Protein AF-A0A382V926-F1 (afdb_monomer)

Radius of gyration: 14.78 Å; Cα contacts (8 Å, |Δi|>4)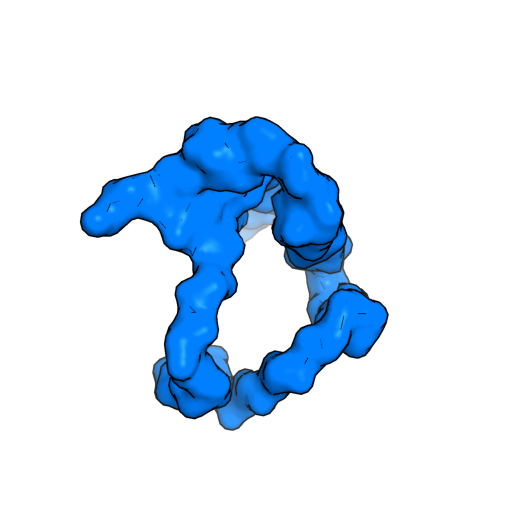: 79; chains: 1; bounding box: 29×36×36 Å

Organism: NCBI:txid408172

Mean predicted aligned error: 3.53 Å

Solvent-accessible surface area (backbone atoms only — not comparable to full-atom values): 5538 Å² total; per-residue (Å²): 80,29,56,42,102,48,67,46,75,51,75,42,80,90,80,71,41,81,47,79,44,80,40,72,47,75,88,74,99,64,88,82,81,86,74,55,95,92,48,92,80,88,80,94,67,56,74,70,57,46,50,69,71,49,87,48,68,69,56,44,50,52,52,51,53,48,51,49,48,72,69,43,98,47,72,60,53,69,73,32,47,52,88,128

Secondary structure (DSSP, 8-state):
-EEEEEEEEEEETTTTEEEEEEEEE---S----PPPTT-S------HHHHHHH---HHHHHHHHHHHHHHHS--HHHHHTBPP-

pLDDT: mean 93.5, std 5.97, range [63.44, 98.0]

Foldseek 3Di:
DFFQPDWDWDADPVVRDIDTHTDDDDDDPDPDDDDDPVDDDDDDDDLVVVLVPDPDPSVNVSSVSVVVVVVPPDCRRVVGDDDD

Structure (mmCIF, N/CA/C/O backbone):
data_AF-A0A382V926-F1
#
_entry.id   AF-A0A382V926-F1
#
loop_
_atom_site.group_PDB
_atom_site.id
_atom_site.type_symbol
_atom_site.label_atom_id
_atom_site.label_alt_id
_atom_site.label_comp_id
_atom_site.label_asym_id
_atom_site.label_entity_id
_atom_site.label_seq_id
_atom_site.pdbx_PDB_ins_code
_atom_site.Cartn_x
_atom_site.Cartn_y
_atom_site.Cartn_z
_atom_site.occupancy
_atom_site.B_iso_or_equiv
_atom_site.auth_seq_id
_atom_site.auth_comp_id
_atom_site.auth_asym_id
_atom_site.auth_atom_id
_atom_site.pdbx_PDB_model_num
ATOM 1 N N . LEU A 1 1 ? -13.872 5.688 1.416 1.00 94.38 1 LEU A N 1
ATOM 2 C CA . LEU A 1 1 ? -12.816 5.301 0.447 1.00 94.38 1 LEU A CA 1
ATOM 3 C C . LEU A 1 1 ? -12.061 6.570 0.099 1.00 94.38 1 LEU A C 1
ATOM 5 O O . LEU A 1 1 ? -12.706 7.603 -0.003 1.00 94.38 1 LEU A O 1
ATOM 9 N N . TRP A 1 2 ? -10.743 6.525 -0.067 1.00 95.31 2 TRP A N 1
ATOM 10 C CA . TRP A 1 2 ? -9.954 7.714 -0.396 1.00 95.31 2 TRP A CA 1
ATOM 11 C C . TRP A 1 2 ? -9.030 7.450 -1.573 1.00 95.31 2 TRP A C 1
ATOM 13 O O 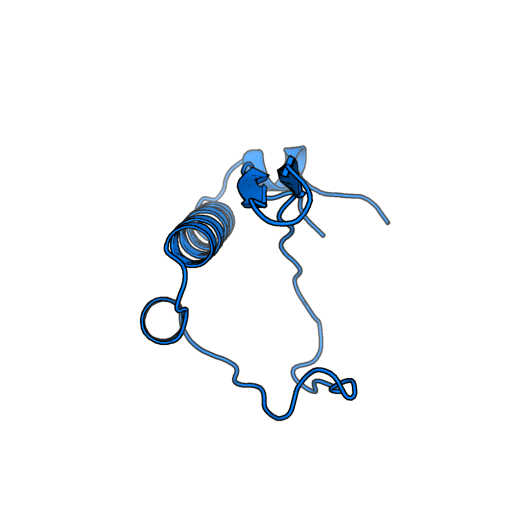. TRP A 1 2 ? -8.414 6.386 -1.646 1.00 95.31 2 TRP A O 1
ATOM 23 N N . THR A 1 3 ? -8.889 8.432 -2.461 1.00 94.94 3 THR A N 1
ATOM 24 C CA . THR A 1 3 ? -7.715 8.499 -3.331 1.00 94.94 3 THR A CA 1
ATOM 25 C C . THR A 1 3 ? -6.512 8.842 -2.466 1.00 94.94 3 THR A C 1
ATOM 27 O O . THR A 1 3 ? -6.526 9.845 -1.755 1.00 94.94 3 THR A O 1
ATOM 30 N N . ILE A 1 4 ? -5.460 8.041 -2.520 1.00 93.88 4 ILE A N 1
ATOM 31 C CA . ILE A 1 4 ? -4.166 8.473 -1.995 1.00 93.88 4 ILE A CA 1
ATOM 32 C C . ILE A 1 4 ? -3.585 9.410 -3.054 1.00 93.88 4 ILE A C 1
ATOM 34 O O . ILE A 1 4 ? -3.729 9.144 -4.247 1.00 93.88 4 ILE A O 1
ATOM 38 N N . ASP A 1 5 ? -2.951 10.514 -2.666 1.00 88.31 5 ASP A N 1
ATOM 39 C CA . ASP A 1 5 ? -2.377 11.488 -3.607 1.00 88.31 5 ASP A CA 1
ATOM 40 C C . ASP A 1 5 ? -1.046 11.001 -4.197 1.00 88.31 5 ASP A C 1
ATOM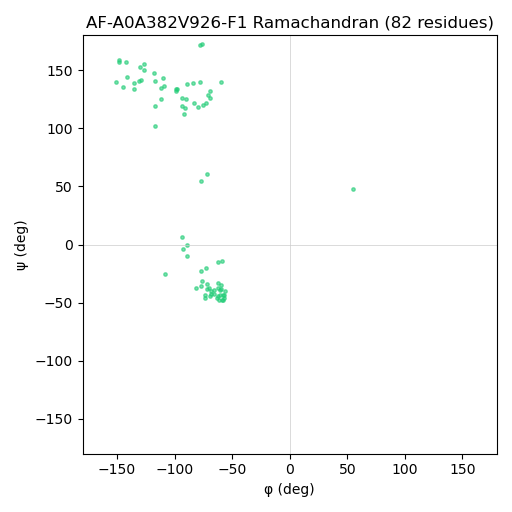 42 O O . ASP A 1 5 ? 0.008 11.635 -4.145 1.00 88.31 5 ASP A O 1
ATOM 46 N N . LYS A 1 6 ? -1.124 9.809 -4.777 1.00 92.00 6 LYS A N 1
ATOM 47 C CA . LYS A 1 6 ? -0.056 9.110 -5.450 1.00 92.00 6 LYS A CA 1
ATOM 48 C C . LYS A 1 6 ? -0.629 8.221 -6.545 1.00 92.00 6 LYS A C 1
ATOM 50 O O . LYS A 1 6 ? -1.598 7.490 -6.356 1.00 92.00 6 LYS A O 1
ATOM 55 N N . VAL A 1 7 ? 0.079 8.217 -7.666 1.00 95.62 7 VAL A N 1
ATOM 56 C CA . VAL A 1 7 ? -0.026 7.199 -8.708 1.00 95.62 7 VAL A CA 1
ATOM 57 C C . VAL A 1 7 ? 1.284 6.411 -8.699 1.00 95.62 7 VAL A C 1
ATOM 59 O O . VAL A 1 7 ? 2.370 6.981 -8.545 1.00 95.62 7 VAL A O 1
ATOM 62 N N . ASN A 1 8 ? 1.198 5.087 -8.764 1.00 95.50 8 ASN A N 1
ATOM 63 C CA . ASN A 1 8 ? 2.361 4.244 -9.014 1.00 95.50 8 ASN A CA 1
ATOM 64 C C . ASN A 1 8 ? 2.602 4.168 -10.512 1.00 95.50 8 ASN A C 1
ATOM 66 O O . ASN A 1 8 ? 1.659 4.055 -11.288 1.00 95.50 8 ASN A O 1
ATOM 70 N N . THR A 1 9 ? 3.865 4.224 -10.908 1.00 95.31 9 THR A N 1
ATOM 71 C CA . THR A 1 9 ? 4.241 4.190 -12.318 1.00 95.31 9 THR A CA 1
ATOM 72 C C . THR A 1 9 ? 5.397 3.242 -12.525 1.00 95.31 9 THR A C 1
ATOM 74 O O . THR A 1 9 ? 6.376 3.287 -11.776 1.00 95.31 9 THR A O 1
ATOM 77 N N . PHE A 1 10 ? 5.307 2.400 -13.541 1.00 95.00 10 PHE A N 1
ATOM 78 C CA . PHE A 1 10 ? 6.415 1.561 -13.979 1.00 95.00 10 PHE A CA 1
ATOM 79 C C . PHE A 1 10 ? 6.324 1.336 -15.484 1.00 95.00 10 PHE A C 1
ATOM 81 O O . PHE A 1 10 ? 5.260 1.496 -16.078 1.00 95.00 10 PHE A O 1
ATOM 88 N N . TYR A 1 11 ? 7.461 1.009 -16.083 1.00 96.75 11 TYR A N 1
ATOM 89 C CA . TYR A 1 11 ? 7.543 0.601 -17.474 1.00 96.75 11 TYR A CA 1
ATOM 90 C C . TYR A 1 11 ? 7.477 -0.925 -17.539 1.00 96.75 11 TYR A C 1
ATOM 92 O O . TYR A 1 11 ? 8.253 -1.594 -16.852 1.00 96.75 11 TYR A O 1
ATOM 100 N N . ASP A 1 12 ? 6.549 -1.452 -18.329 1.00 97.00 12 ASP A N 1
ATOM 101 C CA . ASP A 1 12 ? 6.480 -2.866 -18.673 1.00 97.00 12 ASP A CA 1
ATOM 102 C C . ASP A 1 12 ? 7.267 -3.088 -19.967 1.00 97.00 12 ASP A C 1
ATOM 104 O O . ASP A 1 12 ? 6.908 -2.577 -21.030 1.00 97.00 12 ASP A O 1
ATOM 108 N N . ALA A 1 13 ? 8.385 -3.804 -19.856 1.00 97.81 13 ALA A N 1
ATOM 109 C CA . ALA A 1 13 ? 9.284 -4.035 -20.976 1.00 97.81 13 ALA A CA 1
ATOM 110 C C . ALA A 1 13 ? 8.778 -5.104 -21.951 1.00 97.81 13 ALA A C 1
ATOM 112 O O . ALA A 1 13 ? 9.213 -5.093 -23.100 1.00 97.81 13 ALA A O 1
ATOM 113 N N . GLU A 1 14 ? 7.900 -6.008 -21.510 1.00 97.94 14 GLU A N 1
ATOM 114 C CA . GLU A 1 14 ? 7.327 -7.055 -22.361 1.00 97.94 14 GLU A CA 1
ATOM 115 C C . GLU A 1 14 ? 6.308 -6.445 -23.324 1.00 97.94 14 GLU A C 1
ATOM 117 O O . GLU A 1 14 ? 6.380 -6.648 -24.534 1.00 97.94 14 GLU A O 1
ATOM 122 N N . GLU A 1 15 ? 5.440 -5.592 -22.787 1.00 97.38 15 GLU A N 1
ATOM 123 C CA . GLU A 1 15 ? 4.379 -4.929 -23.546 1.00 97.38 15 GLU A CA 1
ATOM 124 C C . GLU A 1 15 ? 4.818 -3.587 -24.161 1.00 97.38 15 GLU A C 1
ATOM 126 O O . GLU A 1 15 ? 4.104 -3.010 -24.981 1.00 97.38 15 GLU A O 1
ATOM 131 N N . ASN A 1 16 ? 6.002 -3.076 -23.795 1.00 97.69 16 ASN A N 1
ATOM 132 C CA . ASN A 1 16 ? 6.522 -1.767 -24.213 1.00 97.69 16 ASN A CA 1
ATOM 133 C C . ASN A 1 16 ? 5.545 -0.618 -23.884 1.00 97.69 16 ASN A C 1
ATOM 135 O O . ASN A 1 16 ? 5.242 0.243 -24.716 1.00 97.69 16 ASN A O 1
ATOM 139 N N . ILE A 1 17 ? 5.041 -0.605 -22.646 1.00 98.00 17 ILE A N 1
ATOM 140 C CA . ILE A 1 17 ? 4.070 0.389 -22.167 1.00 98.00 17 ILE A CA 1
ATOM 141 C C . ILE A 1 17 ? 4.480 1.012 -20.835 1.00 98.00 17 ILE A C 1
ATOM 143 O O . ILE A 1 17 ? 5.147 0.407 -19.998 1.00 98.00 17 ILE A O 1
ATOM 147 N N . MET A 1 18 ? 4.021 2.242 -20.610 1.00 97.81 18 MET A N 1
ATOM 148 C CA . MET A 1 18 ? 4.018 2.856 -19.285 1.00 97.81 18 MET A CA 1
ATOM 149 C C . MET A 1 18 ? 2.701 2.547 -18.577 1.00 97.81 18 MET A C 1
ATOM 151 O O . MET A 1 18 ? 1.631 2.900 -19.070 1.00 97.81 18 MET A O 1
ATOM 155 N N . THR A 1 19 ? 2.785 1.969 -17.383 1.00 97.25 19 THR A N 1
ATOM 156 C CA . THR A 1 19 ? 1.625 1.675 -16.539 1.00 97.25 19 THR A CA 1
ATOM 157 C C . THR A 1 19 ? 1.456 2.758 -15.484 1.00 97.25 19 THR A C 1
ATOM 159 O O . THR A 1 19 ? 2.414 3.132 -14.806 1.00 97.25 19 THR A O 1
ATOM 162 N N . LEU A 1 20 ? 0.223 3.240 -15.312 1.00 96.88 20 LEU A N 1
ATOM 163 C CA . LEU A 1 20 ? -0.177 4.153 -14.245 1.00 96.88 20 LEU A CA 1
ATOM 164 C C . LEU A 1 20 ? -1.216 3.460 -13.362 1.00 96.88 20 LEU A C 1
ATOM 166 O O . LEU A 1 20 ? -2.292 3.102 -13.831 1.00 96.88 20 LEU A O 1
ATOM 170 N N . VAL A 1 21 ? -0.904 3.287 -12.081 1.00 96.31 21 VAL A N 1
ATOM 171 C CA . VAL A 1 21 ? -1.759 2.598 -11.107 1.00 96.31 21 VAL A CA 1
ATOM 172 C C . VAL A 1 21 ? -2.171 3.586 -10.014 1.00 96.31 21 VAL A C 1
ATOM 174 O O . VAL A 1 21 ? -1.355 3.901 -9.138 1.00 96.31 21 VAL A O 1
ATOM 177 N N . PRO A 1 22 ? -3.408 4.115 -10.047 1.00 95.81 22 PRO A N 1
ATOM 178 C CA . PRO A 1 22 ? -3.949 4.921 -8.958 1.00 95.81 22 PRO A CA 1
ATOM 179 C C . PRO A 1 22 ? -3.989 4.117 -7.656 1.00 95.81 22 PRO A C 1
ATOM 181 O O . PRO A 1 22 ? -4.316 2.929 -7.664 1.00 95.81 22 PRO A O 1
ATOM 184 N N . VAL A 1 23 ? -3.650 4.754 -6.536 1.00 95.50 23 VAL A N 1
ATOM 185 C CA . VAL A 1 23 ? -3.597 4.092 -5.227 1.00 95.50 23 VAL A CA 1
ATOM 186 C C . VAL A 1 23 ? -4.747 4.591 -4.357 1.00 95.50 23 VAL A C 1
ATOM 188 O O . VAL A 1 23 ? -5.023 5.789 -4.301 1.00 95.50 23 VAL A O 1
ATOM 191 N N . PHE A 1 24 ? -5.410 3.674 -3.655 1.00 95.62 24 PHE A N 1
ATOM 192 C CA . PHE A 1 24 ? -6.563 3.980 -2.813 1.00 95.62 24 PHE A CA 1
ATOM 193 C C . PHE A 1 24 ? -6.372 3.451 -1.395 1.00 95.62 24 PHE A C 1
ATOM 195 O O . PHE A 1 24 ? -5.712 2.435 -1.179 1.00 95.62 24 PHE A O 1
ATOM 202 N N . GLY A 1 25 ? -6.980 4.143 -0.436 1.00 94.62 25 GLY A N 1
ATOM 203 C CA . GLY A 1 25 ? -7.047 3.738 0.962 1.00 94.62 25 GLY A CA 1
ATOM 204 C C . GLY A 1 25 ? -8.490 3.486 1.387 1.00 94.62 25 GLY A C 1
ATOM 205 O O . GLY A 1 25 ? -9.400 4.228 1.005 1.00 94.62 25 GLY A O 1
ATOM 206 N N . VAL A 1 26 ? -8.722 2.451 2.192 1.00 93.62 26 VAL A N 1
ATOM 207 C CA . VAL A 1 26 ? -10.057 2.087 2.682 1.00 93.62 26 VAL A CA 1
ATOM 208 C C . VAL A 1 26 ? -10.017 1.775 4.173 1.00 93.62 26 VAL A C 1
ATOM 210 O O . VAL A 1 26 ? -9.089 1.135 4.660 1.00 93.62 26 VAL A O 1
ATOM 213 N N . ALA A 1 27 ? -11.036 2.241 4.892 1.00 91.50 27 ALA A N 1
ATOM 214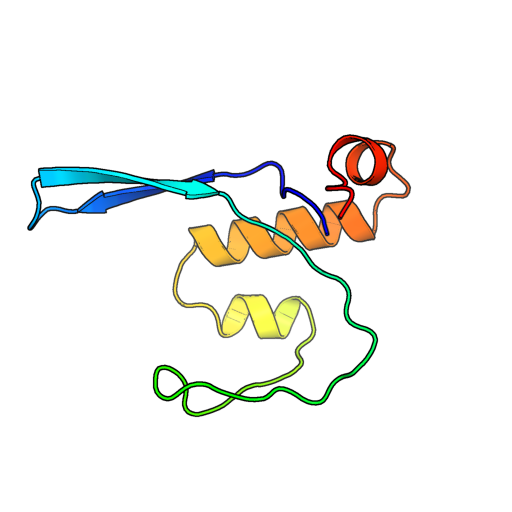 C CA . ALA A 1 27 ? -11.328 1.818 6.253 1.00 91.50 27 ALA A CA 1
ATOM 215 C C . ALA A 1 27 ? -12.426 0.754 6.190 1.00 91.50 27 ALA A C 1
ATOM 217 O O . ALA A 1 27 ? -13.407 0.922 5.463 1.00 91.50 27 ALA A O 1
ATOM 218 N N . VAL A 1 28 ? -12.248 -0.339 6.926 1.00 93.50 28 VAL A N 1
ATOM 219 C CA . VAL A 1 28 ? -13.177 -1.473 6.939 1.00 93.50 28 VAL A CA 1
ATOM 220 C C . VAL A 1 28 ? -13.766 -1.661 8.331 1.00 93.50 28 VAL A C 1
ATOM 222 O O . VAL A 1 28 ? -13.098 -1.431 9.335 1.00 93.50 28 VAL A O 1
ATOM 225 N N . ASN A 1 29 ? -15.014 -2.123 8.384 1.00 94.88 29 ASN A N 1
ATOM 226 C CA . ASN A 1 29 ? -15.724 -2.379 9.642 1.00 94.88 29 ASN A CA 1
ATOM 227 C C . ASN A 1 29 ? -15.516 -3.811 10.170 1.00 94.88 29 ASN A C 1
ATOM 229 O O . ASN A 1 29 ? -16.076 -4.174 11.199 1.00 94.88 29 ASN A O 1
ATOM 233 N N . SER A 1 30 ? -14.754 -4.641 9.454 1.00 96.12 30 SER A N 1
ATOM 234 C CA . SER A 1 30 ? -14.476 -6.034 9.807 1.00 96.12 30 SER A CA 1
ATOM 235 C C . SER A 1 30 ? -13.029 -6.383 9.482 1.00 96.12 30 SER A C 1
ATOM 237 O O . SER A 1 30 ? -12.489 -5.936 8.473 1.00 96.12 30 SER A O 1
ATOM 239 N N . THR A 1 31 ? -12.421 -7.211 10.328 1.00 95.62 31 THR A N 1
ATOM 240 C CA . THR A 1 31 ? -11.062 -7.740 10.149 1.00 95.62 31 THR A CA 1
ATOM 241 C C . THR A 1 31 ? -11.036 -9.096 9.438 1.00 95.62 31 THR A C 1
ATOM 243 O O . THR A 1 31 ? -9.955 -9.620 9.156 1.00 95.62 31 THR A O 1
ATOM 246 N N . ASN A 1 32 ? -12.199 -9.683 9.140 1.00 96.69 32 ASN A N 1
ATOM 247 C CA . ASN A 1 32 ? -12.282 -10.928 8.383 1.00 96.69 32 ASN A CA 1
ATOM 248 C C . ASN A 1 32 ? -12.018 -10.658 6.894 1.00 96.69 32 ASN A C 1
ATOM 250 O O . ASN A 1 32 ? -12.756 -9.891 6.273 1.00 96.69 32 ASN A O 1
ATOM 254 N N . VAL A 1 33 ? -10.987 -11.288 6.326 1.00 95.94 33 VAL A N 1
ATOM 255 C CA . VAL A 1 33 ? -10.602 -11.121 4.918 1.00 95.94 33 VAL A CA 1
ATOM 256 C C . VAL A 1 33 ? -10.872 -12.420 4.168 1.00 95.94 33 VAL A C 1
ATOM 258 O O . VAL A 1 33 ? -10.375 -13.481 4.537 1.00 95.94 33 VAL A O 1
ATOM 261 N N . LEU A 1 34 ? -11.652 -12.327 3.091 1.00 96.25 34 LEU A N 1
ATOM 262 C CA . LEU A 1 34 ? -11.863 -13.425 2.152 1.00 96.25 34 LEU A CA 1
ATOM 263 C C . LEU A 1 34 ? -10.861 -13.288 1.005 1.00 96.25 34 LEU A C 1
ATOM 265 O O . LEU A 1 34 ? -10.872 -12.285 0.292 1.00 96.25 34 LEU A O 1
ATOM 269 N N . LEU A 1 35 ? -9.997 -14.286 0.835 1.00 97.12 35 LEU A N 1
ATOM 270 C CA . LEU A 1 35 ? -8.977 -14.286 -0.211 1.00 97.12 35 LEU A CA 1
ATOM 271 C C . LEU A 1 35 ? -9.503 -14.910 -1.505 1.00 97.12 35 LEU A C 1
ATOM 273 O O . LEU A 1 35 ? -10.195 -15.930 -1.489 1.00 97.12 35 LEU A O 1
ATOM 277 N N . SER A 1 36 ? -9.165 -14.289 -2.637 1.00 97.19 36 SER A N 1
ATOM 278 C CA . SER A 1 36 ? -9.326 -14.898 -3.959 1.00 97.19 36 SER A CA 1
ATOM 279 C C . SER A 1 36 ? -8.198 -15.905 -4.218 1.00 97.19 36 SER A C 1
ATOM 281 O O . SER A 1 36 ? -7.217 -15.952 -3.484 1.00 97.19 36 SER A O 1
ATOM 283 N N . ARG A 1 37 ? -8.286 -16.671 -5.313 1.00 97.62 37 ARG A N 1
ATOM 284 C CA . ARG A 1 37 ? -7.236 -17.633 -5.714 1.00 97.62 37 ARG A CA 1
ATOM 285 C C . ARG A 1 37 ? -5.876 -16.998 -6.024 1.00 97.62 37 ARG A C 1
ATOM 287 O O . ARG A 1 37 ? -4.894 -17.718 -6.132 1.00 97.62 37 ARG A O 1
ATOM 294 N N . GLU A 1 38 ? -5.828 -15.683 -6.207 1.00 97.38 38 GLU A N 1
ATOM 295 C CA . GLU A 1 38 ? -4.585 -14.939 -6.431 1.00 97.38 38 GLU A CA 1
ATOM 296 C C . GLU A 1 38 ? -3.741 -14.827 -5.146 1.00 97.38 38 GLU A C 1
ATOM 298 O O . GLU A 1 38 ? -2.534 -14.622 -5.222 1.00 97.38 38 GLU A O 1
ATOM 303 N N . HIS A 1 39 ? -4.351 -15.002 -3.965 1.00 96.06 39 HIS A N 1
ATOM 304 C CA . HIS A 1 39 ? -3.710 -14.778 -2.668 1.00 96.06 39 HIS A CA 1
ATOM 305 C C . HIS A 1 39 ? -3.886 -15.982 -1.733 1.00 96.06 39 HIS A C 1
ATOM 307 O O . HIS A 1 39 ? -4.958 -16.575 -1.663 1.00 96.06 39 HIS A O 1
ATOM 313 N N . ASN A 1 40 ? -2.845 -16.302 -0.957 1.00 96.19 40 ASN A N 1
ATOM 314 C CA . ASN A 1 40 ? -2.843 -17.471 -0.065 1.00 96.19 40 ASN A CA 1
ATOM 315 C C . ASN A 1 40 ? -2.937 -17.118 1.429 1.00 96.19 40 ASN A C 1
ATOM 317 O O . ASN A 1 40 ? -3.401 -17.936 2.219 1.00 96.19 40 ASN A O 1
ATOM 321 N N . GLU A 1 41 ? -2.508 -15.920 1.830 1.00 96.81 41 GLU A N 1
ATOM 322 C CA . GLU A 1 41 ? -2.481 -15.486 3.230 1.00 96.81 41 GLU A CA 1
ATOM 323 C C . GLU A 1 41 ? -2.709 -13.974 3.364 1.00 96.81 41 GLU A C 1
ATOM 325 O O . GLU A 1 41 ? -2.511 -13.216 2.413 1.00 96.81 41 GLU A O 1
ATOM 330 N N . TYR A 1 42 ? -3.134 -13.533 4.552 1.00 96.50 42 TYR A N 1
ATOM 331 C CA . TYR A 1 42 ? -3.220 -12.117 4.906 1.00 96.50 42 TYR A CA 1
ATOM 332 C C . TYR A 1 42 ? -2.813 -11.884 6.355 1.00 96.50 42 TYR A C 1
ATOM 334 O O . TYR A 1 42 ? -2.904 -12.772 7.204 1.00 96.50 42 TYR A O 1
ATOM 342 N N . LYS A 1 43 ? -2.402 -10.650 6.646 1.00 96.50 43 LYS A N 1
ATOM 343 C CA . LYS A 1 43 ? -2.055 -10.217 7.994 1.00 96.50 43 LYS A CA 1
ATOM 344 C C . LYS A 1 43 ? -2.464 -8.764 8.211 1.00 96.50 43 LYS A C 1
ATOM 346 O O . LYS A 1 43 ? -2.212 -7.914 7.362 1.00 96.50 43 LYS A O 1
ATOM 351 N N . TRP A 1 44 ? -3.073 -8.486 9.362 1.00 97.06 44 TRP A N 1
ATOM 352 C CA . TRP A 1 44 ? -3.228 -7.123 9.869 1.00 97.06 44 TRP A CA 1
ATOM 353 C C . TRP A 1 44 ? -1.943 -6.718 10.586 1.00 97.06 44 TRP A C 1
ATOM 355 O O . TRP A 1 44 ? -1.530 -7.388 11.531 1.00 97.06 44 TRP A O 1
ATOM 365 N N . CYS A 1 45 ? -1.321 -5.639 10.127 1.00 96.44 45 CYS A N 1
ATOM 366 C CA . CYS A 1 45 ? -0.001 -5.205 10.572 1.00 96.44 45 CYS A CA 1
ATOM 367 C C . CYS A 1 45 ? -0.041 -3.748 11.038 1.00 96.44 45 CYS A C 1
ATOM 369 O O . CYS A 1 45 ? -0.861 -2.955 10.570 1.00 96.44 45 CYS A O 1
ATOM 371 N N . ASP A 1 46 ? 0.899 -3.370 11.904 1.00 96.25 46 ASP A N 1
ATOM 372 C CA . ASP A 1 46 ? 1.217 -1.957 12.107 1.00 96.25 46 ASP A CA 1
ATOM 373 C C . ASP A 1 46 ? 2.057 -1.399 10.942 1.00 96.25 46 ASP A C 1
ATOM 375 O O . ASP A 1 46 ? 2.513 -2.126 10.051 1.00 96.25 46 ASP A O 1
ATOM 379 N N . ILE A 1 47 ? 2.276 -0.082 10.935 1.00 95.31 47 ILE A N 1
ATOM 380 C CA . ILE A 1 47 ? 3.006 0.609 9.864 1.00 95.31 47 ILE A CA 1
ATOM 381 C C . ILE A 1 47 ? 4.447 0.099 9.687 1.00 95.31 47 ILE A C 1
ATOM 383 O O . ILE A 1 47 ? 4.919 -0.035 8.557 1.00 95.31 47 ILE A O 1
ATOM 387 N N . ASN A 1 48 ? 5.149 -0.213 10.778 1.00 96.06 48 ASN A N 1
ATOM 388 C CA . ASN A 1 48 ? 6.551 -0.618 10.734 1.00 96.06 48 ASN A CA 1
ATOM 389 C C . ASN A 1 48 ? 6.690 -2.033 10.181 1.00 96.06 48 ASN A C 1
ATOM 391 O O . ASN A 1 48 ? 7.570 -2.292 9.360 1.00 96.06 48 ASN A O 1
ATOM 395 N N . GLU A 1 49 ? 5.822 -2.941 10.619 1.00 97.75 49 GLU A N 1
ATOM 396 C CA . GLU A 1 49 ? 5.755 -4.294 10.083 1.00 97.75 49 GLU A CA 1
ATOM 397 C C . GLU A 1 49 ? 5.366 -4.284 8.602 1.00 97.75 49 GLU A C 1
ATOM 399 O O . GLU A 1 49 ? 6.036 -4.912 7.781 1.00 97.75 49 GLU A O 1
ATOM 404 N N . THR A 1 50 ? 4.353 -3.499 8.238 1.00 97.00 50 THR A N 1
ATOM 405 C CA . THR A 1 50 ? 3.889 -3.395 6.850 1.00 97.00 50 THR A CA 1
ATOM 406 C C . THR A 1 50 ? 5.017 -2.961 5.908 1.00 97.00 50 THR A C 1
ATOM 408 O O . THR A 1 50 ? 5.242 -3.582 4.871 1.00 97.00 50 THR A O 1
ATOM 411 N N . ILE A 1 51 ? 5.791 -1.934 6.280 1.00 96.56 51 ILE A N 1
ATOM 412 C CA . ILE A 1 51 ? 6.920 -1.443 5.469 1.00 96.56 51 IL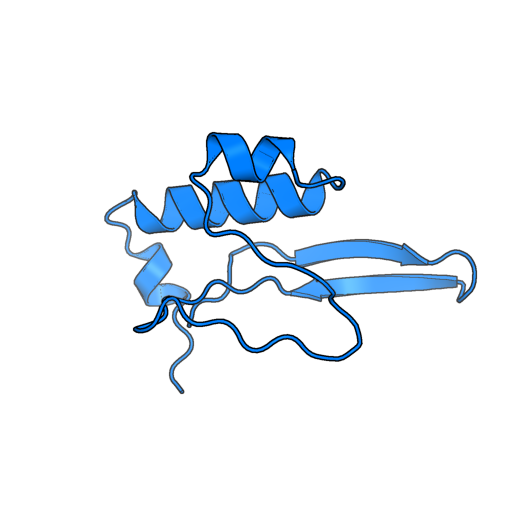E A CA 1
ATOM 413 C C . ILE A 1 51 ? 8.013 -2.510 5.292 1.00 96.56 51 ILE A C 1
ATOM 415 O O . ILE A 1 51 ? 8.672 -2.533 4.249 1.00 96.56 51 ILE A O 1
ATOM 419 N N . LYS A 1 52 ? 8.225 -3.379 6.289 1.00 97.00 52 LYS A N 1
ATOM 420 C CA . LYS A 1 52 ? 9.209 -4.470 6.213 1.00 97.00 52 LYS A CA 1
ATOM 421 C C . LYS A 1 52 ? 8.761 -5.589 5.273 1.00 97.00 52 LYS A C 1
ATOM 423 O O . LYS A 1 52 ? 9.606 -6.131 4.571 1.00 97.00 52 LYS A O 1
ATOM 428 N N . LEU A 1 53 ? 7.468 -5.915 5.267 1.00 96.44 53 LEU A N 1
ATOM 429 C CA . LEU A 1 53 ? 6.907 -7.003 4.458 1.00 96.44 53 LEU A CA 1
ATOM 430 C C . LEU A 1 53 ? 6.773 -6.641 2.976 1.00 96.44 53 LEU A C 1
ATOM 432 O O . LEU A 1 53 ? 6.891 -7.513 2.120 1.00 96.44 53 LEU A O 1
ATOM 436 N N . LEU A 1 54 ? 6.528 -5.368 2.654 1.00 95.31 54 LEU A N 1
ATOM 437 C CA . LEU A 1 54 ? 6.347 -4.966 1.264 1.00 95.31 54 LEU A CA 1
ATOM 438 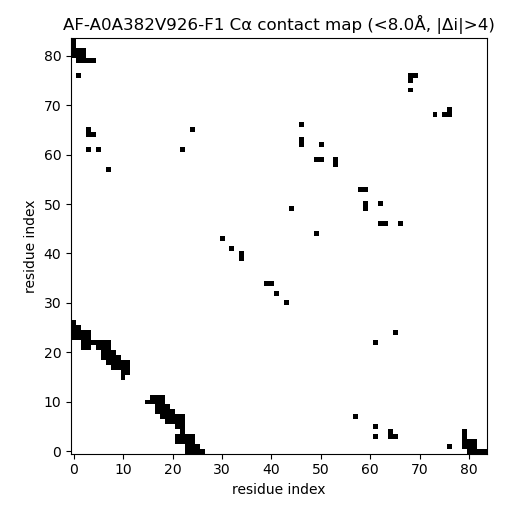C C . LEU A 1 54 ? 7.654 -5.065 0.458 1.00 95.31 54 LEU A C 1
ATOM 440 O O . LEU A 1 54 ? 8.676 -4.510 0.873 1.00 95.31 54 LEU A O 1
ATOM 444 N N . PRO A 1 55 ? 7.632 -5.673 -0.738 1.00 93.62 55 PRO A N 1
ATOM 445 C CA . PRO A 1 55 ? 8.822 -5.770 -1.578 1.00 93.62 55 PRO A CA 1
ATOM 446 C C . PRO A 1 55 ? 9.129 -4.453 -2.304 1.00 93.62 55 PRO A C 1
ATOM 448 O O . PRO A 1 55 ? 10.292 -4.075 -2.442 1.00 93.62 55 PRO A O 1
ATOM 451 N N . TRP A 1 56 ? 8.102 -3.706 -2.723 1.00 93.81 56 TRP A N 1
ATOM 452 C CA . TRP A 1 56 ? 8.271 -2.564 -3.622 1.00 93.81 56 TRP A CA 1
ATOM 453 C C . TRP A 1 56 ? 8.292 -1.222 -2.889 1.00 93.81 56 TRP A C 1
ATOM 455 O O . TRP A 1 56 ? 7.392 -0.894 -2.115 1.00 93.81 56 TRP A O 1
ATOM 465 N N . ASP A 1 57 ? 9.276 -0.379 -3.208 1.00 93.69 57 ASP A N 1
ATOM 466 C CA . ASP A 1 57 ? 9.400 0.967 -2.630 1.00 93.69 57 ASP A CA 1
ATOM 467 C C . ASP A 1 57 ? 8.176 1.855 -2.922 1.00 93.69 57 ASP A C 1
ATOM 469 O O . ASP A 1 57 ? 7.720 2.612 -2.065 1.00 93.69 57 ASP A O 1
ATOM 473 N N . GLN A 1 58 ? 7.563 1.704 -4.102 1.00 94.25 58 GLN A N 1
ATOM 474 C CA . GLN A 1 58 ? 6.342 2.436 -4.453 1.00 94.25 58 GLN A CA 1
ATOM 475 C C . GLN A 1 58 ? 5.164 2.102 -3.525 1.00 94.25 58 GLN A C 1
ATOM 477 O O . GLN A 1 58 ? 4.415 3.005 -3.146 1.00 94.25 58 GLN A O 1
ATOM 482 N N . GLN A 1 59 ? 5.035 0.839 -3.104 1.00 94.19 59 GLN A N 1
ATOM 483 C CA . GLN A 1 59 ? 4.017 0.415 -2.139 1.00 94.19 59 GLN A CA 1
ATOM 484 C C . GLN A 1 59 ? 4.325 0.979 -0.746 1.00 94.19 59 GLN A C 1
ATOM 486 O O . GLN A 1 59 ? 3.443 1.555 -0.113 1.00 94.19 59 GLN A O 1
ATOM 491 N N . LYS A 1 60 ? 5.591 0.912 -0.300 1.00 96.06 60 LYS A N 1
ATOM 492 C CA . LYS A 1 60 ? 6.028 1.485 0.990 1.00 96.06 60 LYS A CA 1
ATOM 493 C C . LYS A 1 60 ? 5.712 2.977 1.078 1.00 96.06 60 LYS A C 1
ATOM 495 O O . LYS A 1 60 ? 5.201 3.443 2.095 1.00 96.06 60 LYS A O 1
ATOM 500 N N . LYS A 1 61 ? 5.979 3.720 -0.001 1.00 95.19 61 LYS A N 1
ATOM 501 C CA . LYS A 1 61 ? 5.641 5.144 -0.126 1.00 95.19 61 LYS A CA 1
ATOM 502 C C . LYS A 1 61 ? 4.134 5.382 -0.047 1.00 95.19 61 LYS A C 1
ATOM 504 O O . LYS A 1 61 ? 3.717 6.244 0.716 1.00 95.19 61 LYS A O 1
ATOM 509 N N . GLY A 1 62 ? 3.329 4.612 -0.783 1.00 94.81 62 GLY A N 1
ATOM 510 C CA . GLY A 1 62 ? 1.867 4.734 -0.751 1.00 94.81 62 GLY A CA 1
ATOM 511 C C . GLY A 1 62 ? 1.286 4.540 0.651 1.00 94.81 62 GLY A C 1
ATOM 512 O O . GLY A 1 62 ? 0.467 5.341 1.093 1.00 94.81 62 GLY A O 1
ATOM 513 N N . ILE A 1 63 ? 1.774 3.537 1.384 1.00 95.50 63 ILE A N 1
ATOM 514 C CA . ILE A 1 63 ? 1.313 3.269 2.751 1.00 95.50 63 ILE A CA 1
ATOM 515 C C . ILE A 1 63 ? 1.732 4.373 3.721 1.00 95.50 63 ILE A C 1
ATOM 517 O O . ILE A 1 63 ? 0.908 4.793 4.528 1.00 95.50 63 ILE A O 1
ATOM 521 N N . LYS A 1 64 ? 2.970 4.880 3.638 1.00 94.81 64 LYS A N 1
ATOM 522 C CA . LYS A 1 64 ? 3.397 6.020 4.468 1.00 94.81 64 LYS A CA 1
ATOM 523 C C . LYS A 1 64 ? 2.530 7.252 4.230 1.00 94.81 64 LYS A C 1
ATOM 525 O O . LYS A 1 64 ? 2.029 7.820 5.188 1.00 94.81 64 LYS A O 1
ATOM 530 N N . ILE A 1 65 ? 2.290 7.601 2.967 1.00 93.88 65 ILE A N 1
ATOM 531 C CA . ILE A 1 65 ? 1.440 8.741 2.609 1.00 93.88 65 ILE A CA 1
ATOM 532 C C . ILE A 1 65 ? 0.040 8.575 3.204 1.00 93.88 65 ILE A C 1
ATOM 534 O O . ILE A 1 65 ? -0.469 9.497 3.834 1.00 93.88 65 ILE A O 1
ATOM 538 N N . PHE A 1 66 ? -0.576 7.400 3.049 1.00 93.62 66 PHE A N 1
ATOM 539 C CA . PHE A 1 66 ? -1.908 7.168 3.600 1.00 93.62 66 PHE A CA 1
ATOM 540 C C . PHE A 1 66 ? -1.922 7.197 5.133 1.00 93.62 66 PHE A C 1
ATOM 542 O O . PHE A 1 66 ? -2.836 7.755 5.732 1.00 93.62 66 PHE A O 1
ATOM 549 N N . TYR A 1 67 ? -0.892 6.650 5.779 1.00 93.44 67 TYR A N 1
ATOM 550 C CA . TYR A 1 67 ? -0.731 6.717 7.229 1.00 93.44 67 TYR A CA 1
ATOM 551 C C . TYR A 1 67 ? -0.629 8.161 7.737 1.00 93.44 67 TYR A C 1
ATOM 553 O O . TYR A 1 67 ? -1.292 8.515 8.714 1.00 93.44 67 TYR A O 1
ATOM 561 N N . ASP A 1 68 ? 0.146 9.000 7.052 1.00 91.62 68 ASP A N 1
ATOM 562 C CA . ASP A 1 68 ? 0.283 10.418 7.378 1.00 91.62 68 ASP A CA 1
ATOM 563 C C . ASP A 1 68 ? -1.047 11.152 7.150 1.00 91.62 68 ASP A C 1
ATOM 565 O O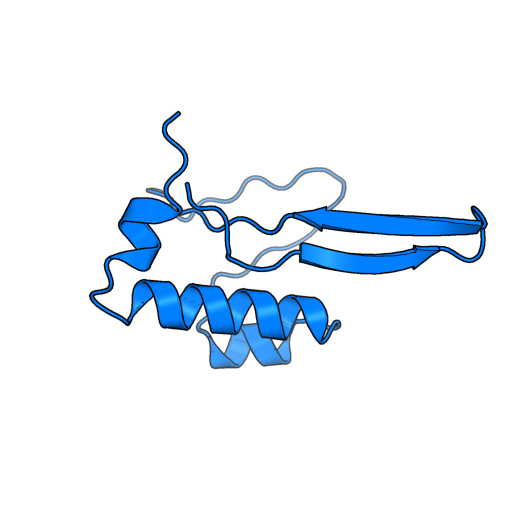 . ASP A 1 68 ? -1.500 11.876 8.033 1.00 91.62 68 ASP A O 1
ATOM 569 N N . MET A 1 69 ? -1.754 10.865 6.048 1.00 90.56 69 MET A N 1
ATOM 570 C CA . MET A 1 69 ? -3.105 11.391 5.800 1.00 90.56 69 MET A CA 1
ATOM 571 C C . MET A 1 69 ? -4.082 11.056 6.936 1.00 90.56 69 MET A C 1
ATOM 573 O O . MET A 1 69 ? -4.894 11.903 7.291 1.00 90.56 69 MET A O 1
ATOM 577 N N . LEU A 1 70 ? -4.013 9.844 7.501 1.00 90.12 70 LEU A N 1
ATOM 578 C CA . LEU A 1 70 ? -4.866 9.401 8.612 1.00 90.12 70 LEU A CA 1
ATOM 579 C C . LEU A 1 70 ? -4.514 10.059 9.952 1.00 90.12 70 LEU A C 1
ATOM 581 O O . LEU A 1 70 ? -5.401 10.278 10.777 1.00 90.12 70 LEU A O 1
ATOM 585 N N . LYS A 1 71 ? -3.230 10.337 10.195 1.00 87.56 71 LYS A N 1
ATOM 586 C CA . LYS A 1 71 ? -2.757 10.963 11.438 1.00 87.56 71 LYS A CA 1
ATOM 587 C C . LYS A 1 71 ? -2.920 12.471 11.449 1.00 87.56 71 LYS A C 1
ATOM 589 O O . LYS A 1 71 ? -3.185 13.060 12.497 1.00 87.56 71 LYS A O 1
ATOM 594 N N . GLU A 1 72 ? -2.706 13.102 10.308 1.00 81.56 72 GLU A N 1
ATOM 595 C CA . GLU A 1 72 ? -2.876 14.532 10.163 1.00 81.56 72 GLU A CA 1
ATOM 596 C C . GLU A 1 72 ? -4.373 14.838 10.182 1.00 81.56 72 GLU A C 1
ATOM 598 O O . GLU A 1 72 ? -5.128 14.341 9.348 1.00 81.56 72 GLU A O 1
ATOM 603 N N . ASN A 1 73 ? -4.815 15.682 11.120 1.00 63.44 73 ASN A N 1
ATOM 604 C CA . ASN A 1 73 ? -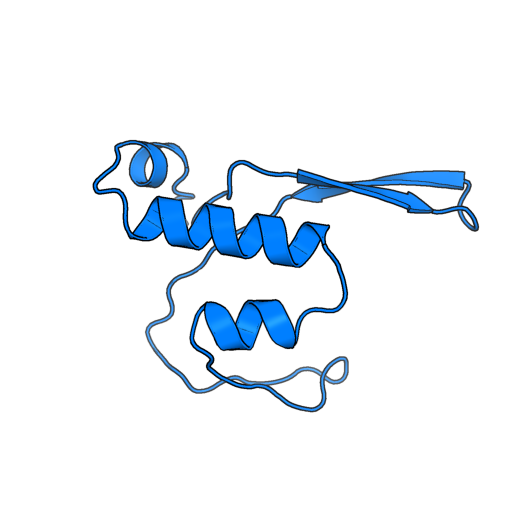6.196 16.167 11.202 1.00 63.44 73 ASN A CA 1
ATOM 605 C C . ASN A 1 73 ? -6.463 17.173 10.063 1.00 63.44 73 ASN A C 1
ATOM 607 O O . ASN A 1 73 ? -6.652 18.371 10.274 1.00 63.44 73 ASN A O 1
ATOM 611 N N . SER A 1 74 ? -6.331 16.691 8.829 1.00 64.25 74 SER A N 1
ATOM 612 C CA . SER A 1 74 ? -6.094 17.491 7.641 1.00 64.25 74 SER A CA 1
ATOM 613 C C . SER A 1 74 ? -7.321 17.507 6.738 1.00 64.25 74 SER A C 1
ATOM 615 O O . SER A 1 74 ? -8.015 16.510 6.533 1.00 64.25 74 SER A O 1
ATOM 617 N N . ASN A 1 75 ? -7.560 18.659 6.113 1.00 80.75 75 ASN A N 1
ATOM 618 C CA . ASN A 1 75 ? -8.560 18.809 5.053 1.00 80.75 75 ASN A CA 1
ATOM 619 C C . ASN A 1 75 ? -8.301 17.881 3.847 1.00 80.75 75 ASN A C 1
ATOM 621 O O . ASN A 1 75 ? -9.199 17.674 3.036 1.00 80.75 75 ASN A O 1
ATOM 625 N N . ARG A 1 76 ? -7.104 17.288 3.744 1.00 83.44 76 ARG A N 1
ATOM 626 C CA . ARG A 1 76 ? -6.688 16.386 2.665 1.00 83.44 76 ARG A CA 1
ATOM 627 C C . ARG A 1 76 ? -7.543 15.124 2.601 1.00 83.44 76 ARG A C 1
ATOM 629 O O . ARG A 1 76 ? -8.009 14.796 1.516 1.00 83.44 76 ARG A O 1
ATOM 636 N N . LEU A 1 77 ? -7.848 14.482 3.735 1.00 87.56 77 LEU A N 1
ATOM 637 C CA . LEU A 1 77 ? -8.762 13.327 3.747 1.00 87.56 77 LEU A CA 1
ATOM 638 C C . LEU A 1 77 ? -10.156 13.687 3.226 1.00 87.56 77 LEU A C 1
ATOM 640 O O . LEU A 1 77 ? -10.747 12.903 2.496 1.00 87.56 77 LEU A O 1
ATOM 644 N N . LYS A 1 78 ? -10.667 14.878 3.562 1.00 87.88 78 LYS A N 1
ATOM 645 C CA . LYS A 1 78 ? -11.989 15.334 3.099 1.00 87.88 78 LYS A CA 1
ATOM 646 C C . LYS A 1 78 ? -12.014 15.603 1.595 1.00 87.88 78 LYS A C 1
ATOM 648 O O . LYS A 1 78 ? -13.001 15.298 0.939 1.00 87.88 78 LYS A O 1
ATOM 653 N N . ILE A 1 79 ? -10.946 16.191 1.053 1.00 89.19 79 ILE A N 1
ATOM 654 C CA . ILE A 1 79 ? -10.839 16.514 -0.380 1.00 89.19 79 ILE A CA 1
ATOM 655 C C . ILE A 1 79 ? -10.698 15.242 -1.221 1.00 89.19 79 ILE A C 1
ATOM 657 O O . ILE A 1 79 ? -11.241 15.164 -2.318 1.00 89.19 79 ILE A O 1
ATOM 661 N N . LEU A 1 80 ? -9.967 14.258 -0.703 1.00 92.00 80 LEU A N 1
ATOM 662 C CA . LEU A 1 80 ? -9.621 13.029 -1.413 1.00 92.00 80 LEU A CA 1
ATOM 663 C C . LEU A 1 80 ? -10.604 11.878 -1.151 1.00 92.00 80 LEU A C 1
ATOM 665 O O . LEU A 1 80 ? -10.359 10.742 -1.560 1.00 92.00 80 LEU A O 1
ATOM 669 N N . GLU A 1 81 ? -11.700 12.139 -0.442 1.00 93.38 81 GLU A N 1
ATOM 670 C CA . GLU A 1 81 ? -12.740 11.149 -0.194 1.00 93.38 81 GLU A CA 1
ATOM 671 C C . GLU A 1 81 ? -13.529 10.850 -1.474 1.00 93.38 81 GLU A C 1
ATOM 673 O O . GLU A 1 81 ? -14.061 11.740 -2.138 1.00 93.38 81 GLU A O 1
ATOM 678 N N . ILE A 1 82 ? -13.645 9.563 -1.789 1.00 94.50 82 ILE A N 1
ATOM 679 C CA . ILE A 1 82 ? -14.534 9.054 -2.826 1.00 94.50 82 ILE A CA 1
ATOM 680 C C . ILE A 1 82 ? -15.869 8.721 -2.168 1.00 94.50 82 ILE A C 1
ATOM 682 O O . ILE A 1 82 ? -15.946 7.832 -1.313 1.00 94.50 82 ILE A O 1
ATOM 686 N N . LYS A 1 83 ? -16.914 9.429 -2.599 1.00 89.06 83 LYS A N 1
ATOM 687 C CA . LYS A 1 83 ? -18.301 9.168 -2.212 1.00 89.06 83 LYS A CA 1
ATOM 688 C C . LYS A 1 83 ? -18.830 8.002 -3.047 1.00 89.06 83 LYS A C 1
ATOM 690 O O . LYS A 1 83 ? -18.840 8.102 -4.273 1.00 89.06 83 LYS A O 1
ATOM 695 N N . LEU A 1 84 ? -19.201 6.915 -2.372 1.00 80.69 84 LEU A N 1
ATOM 696 C CA . LEU A 1 84 ? -19.817 5.721 -2.958 1.00 80.69 84 LEU A CA 1
ATOM 697 C C . LEU A 1 84 ? -21.333 5.758 -2.770 1.00 80.69 84 LEU A C 1
ATOM 699 O O . LEU A 1 84 ? -21.767 6.276 -1.715 1.00 80.69 84 LEU A O 1
#

Nearest PDB structures (foldseek):
  1xsc-assembly1_A  TM=8.074E-01  e=2.234E-01  Homo sapiens
  6rfq-assembly1_G  TM=3.501E-01  e=5.565E+00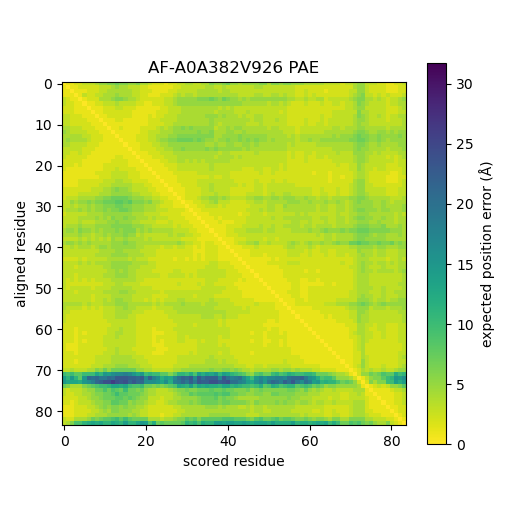  Yarrowia lipolytica
  7odt-assembly1_a  TM=2.724E-01  e=4.881E+00  Homo sapiens
  2qlz-assembly2_D  TM=2.584E-01  e=9.407E+00  unclassified

Sequence (84 aa):
LWTIDKVNTFYDAEENIMTLVPVFGVAVNSTNVLLSREHNEYKWCDINETIKLLPWDQQKKGIKIFYDMLKENSNRLKILEIKL